Protein AF-A0A835ZBS8-F1 (afdb_monomer)

Solvent-accessible surface area (backbone atoms only — not comparable to full-atom values): 7287 Å² total; per-residue (Å²): 125,71,69,62,58,54,52,54,54,52,54,57,53,55,56,65,58,64,78,72,76,82,72,100,79,78,84,85,84,81,81,68,87,78,66,65,79,83,68,85,66,94,73,85,85,81,86,80,61,92,91,62,55,70,67,58,52,50,51,55,45,53,52,48,52,66,68,66,42,55,70,59,49,53,64,63,64,72,52,94,71,55,75,66,57,50,50,53,52,52,51,54,51,50,53,51,51,52,52,53,52,53,54,49,50,55,48,61,69,69,75,112

Mean predicted aligned error: 15.76 Å

Foldseek 3Di:
DVVVVVVVVVVVVVVVVVVPPDDPDPPPPPPPPPPDVPPPPLDQDDDDDPPDDPVVRVVVSVVSVVVSCVVVVCVVPVDDDDPVRVVVVVVVVVVVVVVVVVVVVVVVVVVD

pLDDT: mean 79.45, std 17.36, range [49.75, 97.94]

Sequence (112 aa):
MKAIAACLALLLAVSNAFTMTSFAGSQLQQRIAAARPSTLSMEVKIVVGDGESVESALTRFKRAVGRSGHMQELKYRRYFETTQERKKRKATLARKRARIARSKMRKFAADF

InterPro domains:
  IPR001911 Small ribosomal subunit protein bS21 [MF_00358] (43-99)
  IPR001911 Small ribosomal subunit protein bS21 [PF01165] (46-99)
  IPR001911 Small ribosomal subunit protein bS21 [PR00976] (47-55)
  IPR001911 Small ribosomal subunit protein bS21 [PR00976] (55-64)
  IPR001911 Small ribosomal subunit protein bS21 [PR00976] (67-77)
  IPR001911 Small ribosomal subunit protein bS21 [PR00976] (79-89)
  IPR001911 Small ribosomal subunit protein bS21 [PTHR21109] (41-105)
  IPR001911 Small ribosomal subunit protein bS21 [TIGR00030] (44-99)
  IPR038380 Small ribosomal subunit protein bS21 superfamily [G3DSA:1.20.5.1150] (58-96)

Organism: NCBI:txid303371

Secondary structure (DSSP, 8-state):
-HHHHHHHHHHHHHHHHHTTSS---S-SSSSSTT------------PPPTT--HHHHHHHHHHHHHHH-HHHHHHHHSS---HHHHHHHHHHHHHHHHHHHHHHHHHHTT--

Radius of gyration: 32.24 Å; Cα contacts (8 Å, |Δi|>4): 16; chains: 1; bounding box: 75×69×50 Å

Structure (mmCIF, N/CA/C/O backbone):
data_AF-A0A835ZBS8-F1
#
_entry.id   AF-A0A835ZBS8-F1
#
loop_
_atom_site.group_PDB
_atom_site.id
_atom_site.type_symbol
_atom_site.label_atom_id
_atom_site.label_alt_id
_atom_site.label_comp_id
_atom_site.label_asym_id
_atom_site.label_entity_id
_atom_site.label_seq_id
_atom_site.pdbx_PDB_ins_code
_atom_site.Cartn_x
_atom_site.Cartn_y
_atom_site.Cartn_z
_atom_site.occupancy
_atom_site.B_iso_or_equiv
_atom_site.auth_seq_id
_atom_site.auth_comp_id
_atom_site.auth_asym_id
_atom_site.auth_atom_id
_atom_site.pdbx_PDB_model_num
ATOM 1 N N . MET A 1 1 ? -63.066 -57.985 -8.107 1.00 57.25 1 MET A N 1
ATOM 2 C CA . MET A 1 1 ? -63.095 -56.508 -7.957 1.00 57.25 1 MET A CA 1
ATOM 3 C C . MET A 1 1 ? -61.712 -55.839 -7.846 1.00 57.25 1 MET A C 1
ATOM 5 O O . MET A 1 1 ? -61.626 -54.650 -8.103 1.00 57.25 1 MET A O 1
ATOM 9 N N . LYS A 1 2 ? -60.611 -56.558 -7.550 1.00 54.09 2 LYS A N 1
ATOM 10 C CA . LYS A 1 2 ? -59.256 -55.969 -7.419 1.00 54.09 2 LYS A CA 1
ATOM 11 C C . LYS A 1 2 ? -58.527 -55.689 -8.756 1.00 54.09 2 LYS A C 1
ATOM 13 O O . LYS A 1 2 ? -57.696 -54.793 -8.811 1.00 54.09 2 LYS A O 1
ATOM 18 N N . ALA A 1 3 ? -58.867 -56.402 -9.836 1.00 57.75 3 ALA A N 1
ATOM 19 C CA . ALA A 1 3 ? -58.213 -56.260 -11.147 1.00 57.75 3 ALA A CA 1
ATOM 20 C C . ALA A 1 3 ? -58.604 -54.976 -11.912 1.00 57.75 3 ALA A C 1
ATOM 22 O O . ALA A 1 3 ? -57.781 -54.394 -12.610 1.00 57.75 3 ALA A O 1
ATOM 23 N N . ILE A 1 4 ? -59.841 -54.496 -11.734 1.00 63.09 4 ILE A N 1
ATOM 24 C CA . ILE A 1 4 ? -60.346 -53.281 -12.397 1.00 63.09 4 ILE A CA 1
ATOM 25 C C . ILE A 1 4 ? -59.669 -52.028 -11.813 1.00 63.09 4 ILE A C 1
ATOM 27 O O . ILE A 1 4 ? -59.278 -51.134 -12.557 1.00 63.09 4 ILE A O 1
ATOM 31 N N . ALA A 1 5 ? -59.436 -52.003 -10.494 1.00 59.91 5 ALA A N 1
ATOM 32 C CA . ALA A 1 5 ? -58.743 -50.908 -9.813 1.00 59.91 5 ALA A CA 1
ATOM 33 C C . ALA A 1 5 ? -57.265 -50.773 -10.234 1.00 59.91 5 ALA A C 1
ATOM 35 O O . ALA A 1 5 ? -56.765 -49.658 -10.362 1.00 59.91 5 ALA A O 1
ATOM 36 N N . ALA A 1 6 ? -56.580 -51.890 -10.509 1.00 64.88 6 ALA A N 1
ATOM 37 C CA . ALA A 1 6 ? -55.194 -51.877 -10.984 1.00 64.88 6 ALA A CA 1
ATOM 38 C C . ALA A 1 6 ? -55.070 -51.314 -12.412 1.00 64.88 6 ALA A C 1
ATOM 40 O O . ALA A 1 6 ? -54.130 -50.581 -12.706 1.00 64.88 6 ALA A O 1
ATOM 41 N N . CYS A 1 7 ? -56.041 -51.603 -13.285 1.00 63.31 7 CYS A N 1
ATOM 42 C CA . CYS A 1 7 ? -56.060 -51.097 -14.659 1.00 63.31 7 CYS A CA 1
ATOM 43 C C . CYS A 1 7 ? -56.362 -49.587 -14.712 1.00 63.31 7 CYS A C 1
ATOM 45 O O . CYS A 1 7 ? -55.708 -48.846 -15.441 1.00 63.31 7 CYS A O 1
ATOM 47 N N . LEU A 1 8 ? -57.279 -49.110 -13.862 1.00 66.31 8 LEU A N 1
ATOM 48 C CA . LEU A 1 8 ? -57.614 -47.687 -13.735 1.00 66.31 8 LEU A CA 1
ATOM 49 C C . LEU A 1 8 ? -56.439 -46.868 -13.165 1.00 66.31 8 LEU A C 1
ATOM 51 O O . LEU A 1 8 ? -56.158 -45.771 -13.644 1.00 66.31 8 LEU A O 1
ATOM 55 N N . ALA A 1 9 ? -55.690 -47.430 -12.209 1.00 64.75 9 ALA A N 1
ATOM 56 C CA . ALA A 1 9 ? -54.473 -46.813 -11.679 1.00 64.75 9 ALA A CA 1
ATOM 57 C C . ALA A 1 9 ? -53.344 -46.723 -12.724 1.00 64.75 9 ALA A C 1
ATOM 59 O O . ALA A 1 9 ? -52.626 -45.725 -12.768 1.00 64.75 9 ALA A O 1
ATOM 60 N N . LEU A 1 10 ? -53.210 -47.729 -13.596 1.00 64.50 10 LEU A N 1
ATOM 61 C CA . LEU A 1 10 ? -52.204 -47.723 -14.661 1.00 64.50 10 LEU A CA 1
ATOM 62 C C . LEU A 1 10 ? -52.541 -46.696 -15.754 1.00 64.50 10 LEU A C 1
ATOM 64 O O . LEU A 1 10 ? -51.651 -46.003 -16.236 1.00 64.50 10 LEU A O 1
ATOM 68 N N . LEU A 1 11 ? -53.825 -46.529 -16.085 1.00 66.94 11 LEU A N 1
ATOM 69 C CA . LEU A 1 11 ? -54.284 -45.517 -17.044 1.00 66.94 11 LEU A CA 1
ATOM 70 C C . LEU A 1 11 ? -54.087 -44.078 -16.529 1.00 66.94 11 LEU A C 1
ATOM 72 O O . LEU A 1 11 ? -53.658 -43.218 -17.295 1.00 66.94 11 LEU A O 1
ATOM 76 N N . LEU A 1 12 ? -54.307 -43.821 -15.233 1.00 63.47 12 LEU A N 1
ATOM 77 C CA . LEU A 1 12 ? -54.065 -42.504 -14.617 1.00 63.47 12 LEU A CA 1
ATOM 78 C C . LEU A 1 12 ? -52.568 -42.159 -14.477 1.00 63.47 12 LEU A C 1
ATOM 80 O O . LEU A 1 12 ? -52.187 -40.986 -14.503 1.00 63.47 12 LEU A O 1
ATOM 84 N N . ALA A 1 13 ? -51.697 -43.165 -14.358 1.00 59.81 13 ALA A N 1
ATOM 85 C CA . ALA A 1 13 ? -50.248 -42.960 -14.334 1.00 59.81 13 ALA A CA 1
ATOM 86 C C . ALA A 1 13 ? -49.686 -42.590 -15.720 1.00 59.81 13 ALA A C 1
ATOM 88 O O . ALA A 1 13 ? -48.753 -41.792 -15.813 1.00 59.81 13 ALA A 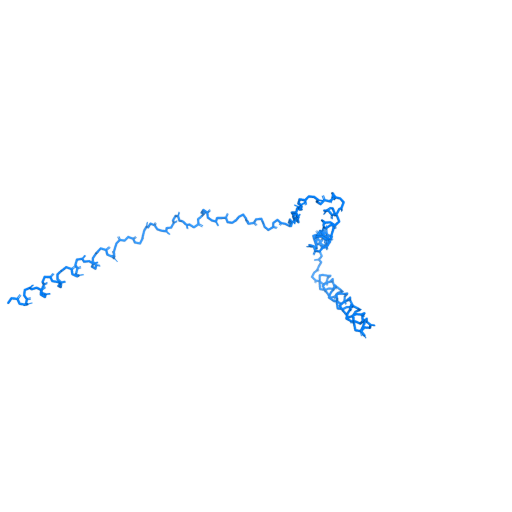O 1
ATOM 89 N N . VAL A 1 14 ? -50.283 -43.109 -16.800 1.00 59.12 14 VAL A N 1
ATOM 90 C CA . VAL A 1 14 ? -49.875 -42.800 -18.182 1.00 59.12 14 VAL A CA 1
ATOM 91 C C . VAL A 1 14 ? -50.318 -41.390 -18.601 1.00 59.12 14 VAL A C 1
ATOM 93 O O . VAL A 1 14 ? -49.576 -40.710 -19.308 1.00 59.12 14 VAL A O 1
ATOM 96 N N . SER A 1 15 ? -51.450 -40.880 -18.096 1.00 59.66 15 SER A N 1
ATOM 97 C CA . SER A 1 15 ? -51.855 -39.481 -18.324 1.00 59.66 15 SER A CA 1
ATOM 98 C C . SER A 1 15 ? -50.955 -38.464 -17.611 1.00 59.66 15 SER A C 1
ATOM 100 O O . SER A 1 15 ? -50.683 -37.395 -18.156 1.00 59.66 15 SER A O 1
ATOM 102 N N . ASN A 1 16 ? -50.428 -38.803 -16.429 1.00 58.62 16 ASN A N 1
ATOM 103 C CA . ASN A 1 16 ? -49.568 -37.904 -15.646 1.00 58.62 16 ASN A CA 1
ATOM 104 C C . ASN A 1 16 ? -48.113 -37.850 -16.141 1.00 58.62 16 ASN A C 1
ATOM 106 O O . ASN A 1 16 ? -47.378 -36.935 -15.777 1.00 58.62 16 ASN A O 1
ATOM 110 N N . ALA A 1 17 ? -47.693 -38.796 -16.984 1.00 54.19 17 ALA A N 1
ATOM 111 C CA . ALA A 1 17 ? -46.394 -38.750 -17.657 1.00 54.19 17 ALA A CA 1
ATOM 112 C C . ALA A 1 17 ? -46.431 -37.930 -18.964 1.00 54.19 17 ALA A C 1
ATOM 114 O O . ALA A 1 17 ? -45.385 -37.502 -19.452 1.00 54.19 17 ALA A O 1
ATOM 115 N N . PHE A 1 18 ? -47.622 -37.661 -19.514 1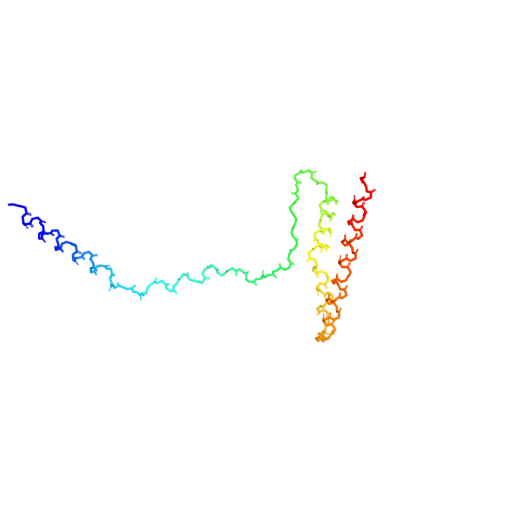.00 51.16 18 PHE A N 1
ATOM 116 C CA . PHE A 1 18 ? -47.795 -36.879 -20.744 1.00 51.16 18 PHE A CA 1
ATOM 117 C C . PHE A 1 18 ? -47.879 -35.360 -20.499 1.00 51.16 18 PHE A C 1
ATOM 119 O O . PHE A 1 18 ? -47.623 -34.571 -21.404 1.00 51.16 18 PHE A O 1
ATOM 126 N N . THR A 1 19 ? -48.133 -34.914 -19.264 1.00 53.06 19 THR A N 1
ATOM 127 C CA . THR A 1 19 ? -48.044 -33.487 -18.890 1.00 53.06 19 THR A CA 1
ATOM 128 C C . THR A 1 19 ? -46.617 -33.023 -18.570 1.00 53.06 19 THR A C 1
ATOM 130 O O . THR A 1 19 ? -46.420 -31.869 -18.201 1.00 53.06 19 THR A O 1
ATOM 133 N N . MET A 1 20 ? -45.606 -33.882 -18.750 1.00 52.22 20 MET A N 1
ATOM 134 C CA . MET A 1 20 ? -44.205 -33.600 -18.400 1.00 52.22 20 MET A CA 1
ATOM 135 C C . MET A 1 20 ? -43.227 -33.717 -19.578 1.00 52.22 20 MET A C 1
ATOM 137 O O . MET A 1 20 ? -42.048 -33.972 -19.371 1.00 52.22 20 MET A O 1
ATOM 141 N N . THR A 1 21 ? -43.669 -33.513 -20.823 1.00 56.00 21 THR A N 1
ATOM 142 C CA . THR A 1 21 ? -42.754 -33.382 -21.980 1.00 56.00 21 THR A CA 1
ATOM 143 C C . THR A 1 21 ? -43.297 -32.455 -23.073 1.00 56.00 21 THR A C 1
ATOM 145 O O . THR A 1 21 ? -43.231 -32.757 -24.258 1.00 56.00 21 THR A O 1
ATOM 148 N N . SER A 1 22 ? -43.793 -31.269 -22.713 1.00 54.81 22 SER A N 1
ATOM 149 C CA . SER A 1 22 ? -43.866 -30.181 -23.696 1.00 54.81 22 SER A CA 1
ATOM 150 C C . SER A 1 22 ? -43.819 -28.819 -23.025 1.00 54.81 22 SER A C 1
ATOM 152 O O . SER A 1 22 ? -44.810 -28.328 -22.499 1.00 54.81 22 SER A O 1
ATOM 154 N N . PHE A 1 23 ? -42.612 -28.262 -22.986 1.00 53.78 23 PHE A N 1
ATOM 155 C CA . PHE A 1 23 ? -42.272 -26.896 -23.393 1.00 53.78 23 PHE A CA 1
ATOM 156 C C . PHE A 1 23 ? -40.969 -26.513 -22.690 1.00 53.78 23 PHE A C 1
ATOM 158 O O . PHE A 1 23 ? -40.912 -25.717 -21.752 1.00 53.78 23 PHE A O 1
ATOM 165 N N . ALA A 1 24 ? -39.882 -27.113 -23.169 1.00 55.88 24 ALA A N 1
ATOM 166 C CA . ALA A 1 24 ? -38.546 -26.558 -23.030 1.00 55.88 24 ALA A CA 1
ATOM 167 C C . ALA A 1 24 ? -38.492 -25.224 -23.802 1.00 55.88 24 ALA A C 1
ATOM 169 O O . ALA A 1 24 ? -37.966 -25.161 -24.908 1.00 55.88 24 ALA A O 1
ATOM 170 N N . GLY A 1 25 ? -39.121 -24.175 -23.262 1.00 54.22 25 GLY A N 1
ATOM 171 C CA . GLY A 1 25 ? -39.352 -22.947 -24.023 1.00 54.22 25 GLY A CA 1
ATOM 172 C C . GLY A 1 25 ? -39.670 -21.683 -23.227 1.00 54.22 25 GLY A C 1
ATOM 173 O O . GLY A 1 25 ? -39.995 -20.675 -23.842 1.00 54.22 25 GLY A O 1
ATOM 174 N N . SER A 1 26 ? -39.565 -21.663 -21.893 1.00 59.41 26 SER A N 1
ATOM 175 C CA . SER A 1 26 ? -39.839 -20.424 -21.136 1.00 59.41 26 SER A CA 1
ATOM 176 C C . SER A 1 26 ? -38.950 -20.177 -19.915 1.00 59.41 26 SER A C 1
ATOM 178 O O . SER A 1 26 ? -39.374 -19.514 -18.973 1.00 59.41 26 SER A O 1
ATOM 180 N N . GLN A 1 27 ? -37.705 -20.661 -19.913 1.00 56.19 27 GLN A N 1
ATOM 181 C CA . GLN A 1 27 ? -36.730 -20.318 -18.862 1.00 56.19 27 GLN A CA 1
ATOM 182 C C . GLN A 1 27 ? -35.424 -19.733 -19.411 1.00 56.19 27 GLN A C 1
ATOM 184 O O . GLN A 1 27 ? -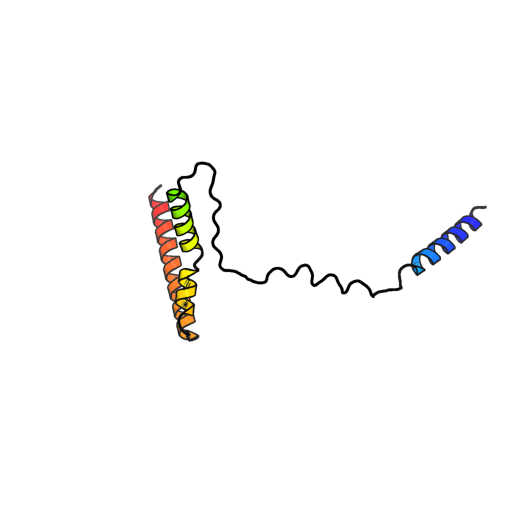34.347 -19.922 -18.848 1.00 56.19 27 GLN A O 1
ATOM 189 N N . LEU A 1 28 ? -35.517 -18.969 -20.503 1.00 53.66 28 LEU A N 1
ATOM 190 C CA . LEU A 1 28 ? -34.402 -18.159 -21.009 1.00 53.66 28 LEU A CA 1
ATOM 191 C C . LEU A 1 28 ? -34.598 -16.652 -20.778 1.00 53.66 28 LEU A C 1
ATOM 193 O O . LEU A 1 28 ? -33.917 -15.847 -21.396 1.00 53.66 28 LEU A O 1
ATOM 197 N N . GLN A 1 29 ? -35.474 -16.258 -19.845 1.00 57.91 29 GLN A N 1
ATOM 198 C CA . GLN A 1 29 ? -35.701 -14.845 -19.499 1.00 57.91 29 GLN A CA 1
ATOM 199 C C . GLN A 1 29 ? -35.500 -14.534 -18.002 1.00 57.91 29 GLN A C 1
ATOM 201 O O . GLN A 1 29 ? -36.017 -13.546 -17.495 1.00 57.91 29 GLN A O 1
ATOM 206 N N . GLN A 1 30 ? -34.722 -15.338 -17.269 1.00 54.53 30 GLN A N 1
ATOM 207 C CA . GLN A 1 30 ? -34.288 -14.999 -15.902 1.00 54.53 30 GLN A CA 1
ATOM 208 C C . GLN A 1 30 ? -32.785 -15.230 -15.712 1.00 54.53 30 GLN A C 1
ATOM 210 O O . GLN A 1 30 ? -32.338 -15.903 -14.791 1.00 54.53 30 GLN A O 1
ATOM 215 N N . ARG A 1 31 ? -31.962 -14.669 -16.605 1.00 49.75 31 ARG A N 1
ATOM 216 C CA . ARG A 1 31 ? -30.500 -14.598 -16.397 1.00 49.75 31 ARG A CA 1
ATOM 217 C C . ARG A 1 31 ? -29.915 -13.187 -16.495 1.00 49.75 31 ARG A C 1
ATOM 219 O O . ARG A 1 31 ? -28.710 -13.037 -16.342 1.00 49.75 31 ARG A O 1
ATOM 226 N N . ILE A 1 32 ? -30.748 -12.159 -16.693 1.00 56.97 32 ILE A N 1
ATOM 227 C CA . ILE A 1 32 ? -30.287 -10.768 -16.879 1.00 56.97 32 ILE A CA 1
ATOM 228 C C . ILE A 1 32 ? -30.589 -9.869 -15.659 1.00 56.97 32 ILE A C 1
ATOM 230 O O . ILE A 1 32 ? -29.865 -8.909 -15.421 1.00 56.97 32 ILE A O 1
ATOM 234 N N . ALA A 1 33 ? -31.567 -10.197 -14.804 1.00 51.09 33 ALA A N 1
ATOM 235 C CA . ALA A 1 33 ? -31.955 -9.328 -13.678 1.00 51.09 33 ALA A CA 1
ATOM 236 C C . ALA A 1 33 ? -31.000 -9.358 -12.464 1.00 51.09 33 ALA A C 1
ATOM 238 O O . ALA A 1 33 ? -31.021 -8.451 -11.640 1.00 51.09 33 ALA A O 1
ATOM 239 N N . ALA A 1 34 ? -30.126 -10.363 -12.363 1.00 54.09 34 ALA A N 1
ATOM 240 C CA . ALA A 1 34 ? -29.059 -10.409 -11.361 1.00 54.09 34 ALA A CA 1
ATOM 241 C C . ALA A 1 34 ? -27.709 -10.001 -11.967 1.00 54.09 34 ALA A C 1
ATOM 243 O O . ALA A 1 34 ? -26.670 -10.569 -11.619 1.00 54.09 34 ALA A O 1
ATOM 244 N N . ALA A 1 35 ? -27.719 -9.039 -12.897 1.00 54.56 35 ALA A N 1
ATOM 245 C CA . ALA A 1 35 ? -26.524 -8.309 -13.283 1.00 54.56 35 ALA A CA 1
ATOM 246 C C . ALA A 1 35 ? -25.963 -7.627 -12.026 1.00 54.56 35 ALA A C 1
ATOM 248 O O . ALA A 1 35 ? -26.314 -6.499 -11.688 1.00 54.56 35 ALA A O 1
ATOM 249 N N . ARG A 1 36 ? -25.118 -8.360 -11.287 1.00 60.44 36 ARG A N 1
ATOM 250 C CA . ARG A 1 36 ? -24.253 -7.797 -10.251 1.00 60.44 36 ARG A CA 1
ATOM 251 C C . ARG A 1 36 ? -23.586 -6.582 -10.882 1.00 60.44 36 ARG A C 1
ATOM 253 O O . ARG A 1 36 ? -23.011 -6.764 -11.959 1.00 60.44 36 ARG A O 1
ATOM 260 N N . PRO A 1 37 ? -23.628 -5.388 -10.267 1.00 55.72 37 PRO A N 1
ATOM 261 C CA . PRO A 1 37 ? -22.844 -4.281 -10.780 1.00 55.72 37 PRO A CA 1
ATOM 262 C C . PRO A 1 37 ? -21.392 -4.760 -10.841 1.00 55.72 37 PRO A C 1
ATOM 264 O O . PRO A 1 37 ? -20.760 -5.034 -9.824 1.00 55.72 37 PRO A O 1
ATOM 267 N N . SER A 1 38 ? -20.883 -4.943 -12.058 1.00 59.47 38 SER A N 1
ATOM 268 C CA . SER A 1 38 ? -19.535 -5.440 -12.334 1.00 59.47 38 SER A CA 1
ATOM 269 C C . SER A 1 38 ? -18.476 -4.363 -12.106 1.00 59.47 38 SER A C 1
ATOM 271 O O . SER A 1 38 ? -17.344 -4.472 -12.576 1.00 59.47 38 SER A O 1
ATOM 273 N N . THR A 1 39 ? -18.813 -3.314 -11.364 1.00 51.31 39 THR A N 1
ATOM 274 C CA . THR A 1 39 ? -17.846 -2.374 -10.836 1.00 51.31 39 THR A CA 1
ATOM 275 C C . THR A 1 39 ? -17.224 -3.024 -9.611 1.00 51.31 39 THR A C 1
ATOM 277 O O . THR A 1 39 ? -17.732 -2.912 -8.500 1.00 51.31 39 THR A O 1
ATOM 280 N N . LEU A 1 40 ? -16.090 -3.699 -9.796 1.00 54.22 40 LEU A N 1
ATOM 281 C CA . LEU A 1 40 ? -15.101 -3.838 -8.728 1.00 54.22 40 LEU A CA 1
ATOM 282 C C . LEU A 1 40 ? -14.560 -2.430 -8.425 1.00 54.22 40 LEU A C 1
ATOM 284 O O . LEU A 1 40 ? -13.442 -2.073 -8.793 1.00 54.22 40 LEU A O 1
ATOM 288 N N . SER A 1 41 ? -15.417 -1.586 -7.852 1.00 59.72 41 SER A N 1
ATOM 289 C CA . SER A 1 41 ? -15.098 -0.260 -7.368 1.00 59.72 41 SER A CA 1
ATOM 290 C C . SER A 1 41 ? -14.167 -0.454 -6.189 1.00 59.72 41 SER A C 1
ATOM 292 O O . SER A 1 41 ? -14.495 -1.082 -5.186 1.00 59.72 41 SER A O 1
ATOM 294 N N . MET A 1 42 ? -12.956 0.048 -6.367 1.00 71.50 42 MET A N 1
ATOM 295 C CA . MET A 1 42 ? -11.943 0.196 -5.338 1.00 71.50 42 MET A CA 1
ATOM 296 C C . MET A 1 42 ? -12.480 1.184 -4.282 1.00 71.50 42 MET A C 1
ATOM 298 O O . MET A 1 42 ?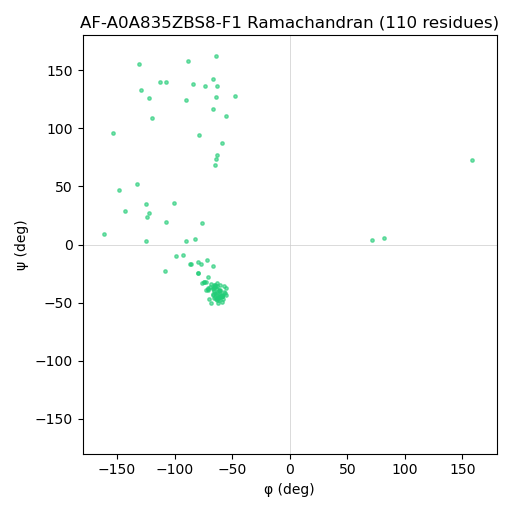 -12.140 2.367 -4.300 1.00 71.50 42 MET A O 1
ATOM 302 N N . GLU A 1 43 ? -13.391 0.716 -3.422 1.00 84.62 43 GLU A N 1
ATOM 303 C CA . GLU A 1 43 ? -14.057 1.502 -2.384 1.00 84.62 43 GLU A CA 1
ATOM 304 C C . GLU A 1 43 ? -13.545 1.148 -0.982 1.00 84.62 43 GLU A C 1
ATOM 306 O O . GLU A 1 43 ? -13.311 -0.011 -0.636 1.00 84.62 43 GLU A O 1
ATOM 311 N N . VAL A 1 44 ? -13.374 2.174 -0.146 1.00 89.69 44 VAL A N 1
ATOM 312 C CA . VAL A 1 44 ? -13.025 2.028 1.271 1.00 89.69 44 VAL A CA 1
ATOM 313 C C . VAL A 1 44 ? -14.145 2.657 2.085 1.00 89.69 44 VAL A C 1
ATOM 315 O O . VAL A 1 44 ? -14.280 3.878 2.111 1.00 89.69 44 VAL A O 1
ATOM 318 N N . LYS A 1 45 ? -14.942 1.826 2.762 1.00 91.00 45 LYS A N 1
ATOM 319 C CA . LYS A 1 45 ? -16.055 2.257 3.616 1.00 91.00 45 LYS A CA 1
ATOM 320 C C . LYS A 1 45 ? -15.762 1.948 5.081 1.00 91.00 45 LYS A C 1
ATOM 322 O O . LYS A 1 45 ? -15.247 0.879 5.403 1.00 91.00 45 LYS A O 1
ATOM 327 N N . ILE A 1 46 ? -16.117 2.874 5.970 1.00 91.50 46 ILE A N 1
ATOM 328 C CA . ILE A 1 46 ? -16.121 2.660 7.421 1.00 91.50 46 ILE A CA 1
ATOM 329 C C . ILE A 1 46 ? -17.474 3.082 7.966 1.00 91.50 46 ILE A C 1
ATOM 331 O O . ILE A 1 46 ? -17.970 4.153 7.632 1.00 91.50 46 ILE A O 1
ATOM 335 N N . VAL A 1 47 ? -18.049 2.224 8.804 1.00 92.50 47 VAL A N 1
ATOM 336 C CA . VAL A 1 47 ? -19.242 2.541 9.586 1.00 92.50 47 VAL A CA 1
ATOM 337 C C . VAL A 1 47 ? -18.783 3.128 10.920 1.00 92.50 47 VAL A C 1
ATOM 339 O O . VAL A 1 47 ? -17.950 2.538 11.620 1.00 92.50 47 VAL A O 1
ATOM 342 N N . VAL A 1 48 ? -19.271 4.326 11.222 1.00 93.25 48 VAL A N 1
ATOM 343 C CA . VAL A 1 48 ? -19.003 5.043 12.474 1.00 93.25 48 VAL A CA 1
ATOM 344 C C . VAL A 1 48 ? -19.982 4.535 13.531 1.00 93.25 48 VAL A C 1
ATOM 346 O O . VAL A 1 48 ? -21.134 4.265 13.202 1.00 93.25 48 VAL A O 1
ATOM 349 N N . GLY A 1 49 ? -19.499 4.330 14.757 1.00 88.75 49 GLY A N 1
ATOM 350 C CA . GLY A 1 49 ? -20.341 3.901 15.876 1.00 88.75 49 GLY A CA 1
ATOM 351 C C . GLY A 1 49 ? -20.960 5.087 16.612 1.00 88.75 49 GLY A C 1
ATOM 352 O O . GLY A 1 49 ? -20.424 6.197 16.564 1.00 88.75 49 GLY A O 1
ATOM 353 N N . ASP A 1 50 ? -22.057 4.845 17.323 1.00 87.19 50 ASP A N 1
ATOM 354 C CA . ASP A 1 50 ? -22.730 5.878 18.111 1.00 87.19 50 ASP A CA 1
ATOM 355 C C . ASP A 1 50 ? -21.815 6.367 19.249 1.00 87.19 50 ASP A C 1
ATOM 357 O O . ASP A 1 50 ? -21.261 5.571 20.009 1.00 87.19 50 ASP A O 1
ATOM 361 N N . GLY A 1 51 ? -21.609 7.685 19.337 1.00 89.50 51 GLY A N 1
ATOM 362 C CA . GLY A 1 51 ? -20.732 8.312 20.336 1.00 89.50 51 GLY A CA 1
ATOM 363 C C . GLY A 1 51 ? -19.232 8.311 20.001 1.00 89.50 51 GLY A C 1
ATOM 364 O O . GLY A 1 51 ? -18.427 8.736 20.830 1.00 89.50 51 GLY A O 1
ATOM 365 N N . GLU A 1 52 ? -18.820 7.868 18.808 1.00 88.06 52 GLU A N 1
ATOM 366 C CA . GLU A 1 52 ? -17.418 7.968 18.385 1.00 88.06 52 GLU A CA 1
ATOM 367 C C . GLU A 1 52 ? -17.036 9.412 18.017 1.00 88.06 52 GLU A C 1
ATOM 369 O O . GLU A 1 52 ? -17.746 10.099 17.281 1.00 88.06 52 GLU A O 1
ATOM 374 N N . SER A 1 53 ? -15.862 9.868 18.469 1.00 92.62 53 SER A N 1
ATOM 375 C CA . SER A 1 53 ? -15.312 11.145 18.015 1.00 92.62 53 SER A CA 1
ATOM 376 C C . SER A 1 53 ? -14.942 11.094 16.527 1.00 92.62 53 SER A C 1
ATOM 378 O O . SER A 1 53 ? -14.397 10.109 16.018 1.00 92.62 53 SER A O 1
ATOM 380 N N . VAL A 1 54 ? -15.176 12.197 15.815 1.00 90.69 54 VAL A N 1
ATOM 381 C CA . VAL A 1 54 ? -14.883 12.304 14.374 1.00 90.69 54 VAL A CA 1
ATOM 382 C C . VAL A 1 54 ? -13.414 11.976 14.067 1.00 90.69 54 VAL A C 1
ATOM 384 O O . VAL A 1 54 ? -13.106 11.306 13.080 1.00 90.69 54 VAL A O 1
ATOM 387 N N . GLU A 1 55 ? -12.488 12.378 14.939 1.00 92.19 55 GLU A N 1
ATOM 388 C CA . GLU A 1 55 ? -11.054 12.115 14.776 1.00 92.19 55 GLU A CA 1
ATOM 389 C C . GLU A 1 55 ? -10.695 10.625 14.846 1.00 92.19 55 GLU A C 1
ATOM 391 O O . GLU A 1 55 ? -9.835 10.146 14.089 1.00 92.19 55 GLU A O 1
ATOM 396 N N . SER A 1 56 ? -11.375 9.868 15.713 1.00 92.94 56 SER A N 1
ATOM 397 C CA . SER A 1 56 ? -11.213 8.415 15.792 1.00 92.94 56 SER A CA 1
ATOM 398 C C . SER A 1 56 ? -11.654 7.760 14.482 1.00 92.94 56 SER A C 1
ATOM 400 O O . SER A 1 56 ? -10.889 6.996 13.876 1.00 92.94 56 SER A O 1
ATOM 402 N N . ALA A 1 57 ? -12.828 8.142 13.970 1.00 94.31 57 ALA A N 1
ATOM 403 C CA . ALA A 1 57 ? -13.349 7.636 12.705 1.00 94.31 57 ALA A CA 1
ATOM 404 C C . ALA A 1 57 ? -12.395 7.937 11.532 1.00 94.31 57 ALA A C 1
ATOM 406 O O . ALA A 1 57 ? -12.065 7.043 10.743 1.00 94.31 57 ALA A O 1
ATOM 407 N N . LEU A 1 58 ? -11.854 9.160 11.461 1.00 93.88 58 LEU A N 1
ATOM 408 C CA . LEU A 1 58 ? -10.871 9.559 10.446 1.00 93.88 58 LEU A CA 1
ATOM 409 C C . LEU A 1 58 ? -9.566 8.763 10.545 1.00 93.88 58 LEU A C 1
ATOM 411 O O . LEU A 1 58 ? -8.975 8.391 9.528 1.00 93.88 58 LEU A O 1
ATOM 415 N N . THR A 1 59 ? -9.105 8.465 11.757 1.00 94.12 59 THR A N 1
ATOM 416 C CA . THR A 1 59 ? -7.892 7.666 11.960 1.00 94.12 59 THR A CA 1
ATOM 417 C C . THR A 1 59 ? -8.092 6.229 11.480 1.00 94.12 59 THR A C 1
ATOM 419 O O . THR A 1 59 ? -7.227 5.678 10.785 1.00 94.12 59 THR A O 1
ATOM 422 N N . ARG A 1 60 ? -9.249 5.621 11.777 1.00 93.81 60 ARG A N 1
ATOM 423 C CA . ARG A 1 60 ? -9.616 4.295 11.251 1.00 93.81 60 ARG A CA 1
ATOM 424 C C . ARG A 1 60 ? -9.710 4.321 9.726 1.00 93.81 60 ARG A C 1
ATOM 42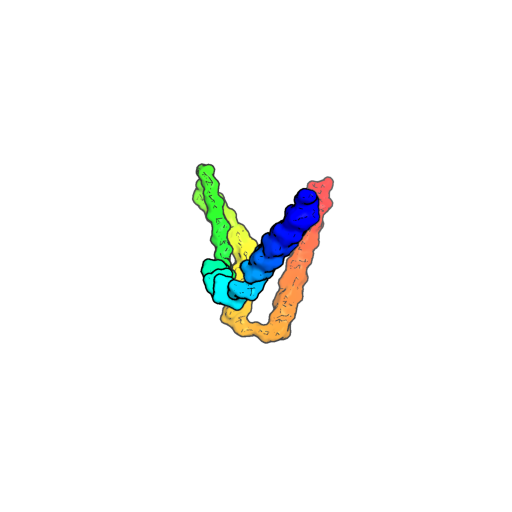6 O O . ARG A 1 60 ? -9.194 3.404 9.081 1.00 93.81 60 ARG A O 1
ATOM 433 N N . PHE A 1 61 ? -10.250 5.397 9.152 1.00 93.38 61 PHE A N 1
ATOM 434 C CA . PHE A 1 61 ? -10.333 5.600 7.703 1.00 93.38 61 PHE A CA 1
ATOM 435 C C . PHE A 1 61 ? -8.960 5.662 7.051 1.00 93.38 61 PHE A C 1
ATOM 437 O O . PHE A 1 61 ? -8.676 4.871 6.152 1.00 93.38 61 PHE A O 1
ATOM 444 N N . LYS A 1 62 ? -8.048 6.485 7.574 1.00 93.94 62 LYS A N 1
ATOM 445 C CA . LYS A 1 62 ? -6.660 6.554 7.090 1.00 93.94 62 LYS A CA 1
ATOM 446 C C . LYS A 1 62 ? -5.972 5.186 7.139 1.00 93.94 62 LYS A C 1
ATOM 448 O O . LYS A 1 62 ? -5.293 4.799 6.186 1.00 93.94 62 LYS A O 1
ATOM 453 N N . ARG A 1 63 ? -6.182 4.408 8.209 1.00 93.62 63 ARG A N 1
ATOM 454 C CA . ARG A 1 63 ? -5.661 3.032 8.315 1.00 93.62 63 ARG A CA 1
ATOM 455 C C . ARG A 1 63 ? -6.299 2.090 7.292 1.00 93.62 63 ARG A C 1
ATOM 457 O O . ARG A 1 63 ? -5.601 1.241 6.746 1.00 93.62 63 ARG A O 1
ATOM 464 N N . ALA A 1 64 ? -7.601 2.195 7.034 1.00 93.06 64 ALA A N 1
ATOM 465 C CA . ALA A 1 64 ? -8.285 1.382 6.028 1.00 93.06 64 ALA A CA 1
ATOM 466 C C . ALA A 1 64 ? -7.808 1.712 4.605 1.00 93.06 64 ALA A C 1
ATOM 468 O O . ALA A 1 64 ? -7.460 0.791 3.874 1.00 93.06 64 ALA A O 1
ATOM 469 N N . VAL A 1 65 ? -7.658 2.995 4.262 1.00 93.00 65 VAL A N 1
ATOM 470 C CA . VAL A 1 65 ? -7.085 3.452 2.981 1.00 93.00 65 VAL A CA 1
ATOM 471 C C . VAL A 1 65 ? -5.634 2.989 2.817 1.00 93.00 65 VAL A C 1
ATOM 473 O O . VAL A 1 65 ? -5.230 2.538 1.748 1.00 93.00 65 VAL A O 1
ATOM 476 N N . GLY A 1 66 ? -4.838 3.033 3.889 1.00 90.75 66 GLY A N 1
ATOM 477 C CA . GLY A 1 66 ? -3.472 2.503 3.872 1.00 90.75 66 GLY A CA 1
ATOM 478 C C . GLY A 1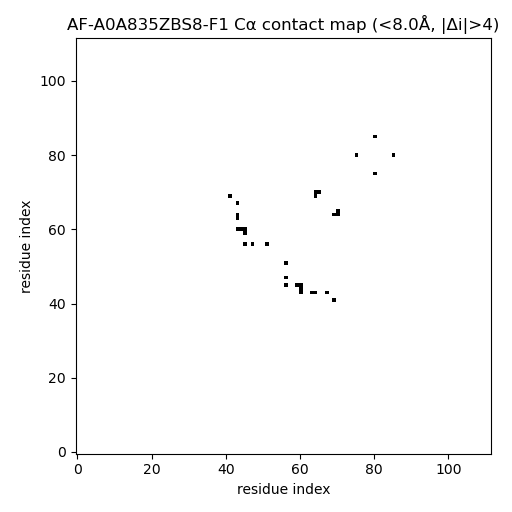 66 ? -3.415 0.983 3.672 1.00 90.75 66 GLY A C 1
ATOM 479 O O . GLY A 1 66 ? -2.521 0.484 2.989 1.00 90.75 66 GLY A O 1
ATOM 480 N N . ARG A 1 67 ? -4.376 0.238 4.239 1.00 89.81 67 ARG A N 1
ATOM 481 C CA . ARG A 1 67 ? -4.483 -1.225 4.097 1.00 89.81 67 ARG A CA 1
ATOM 482 C C . ARG A 1 67 ? -5.042 -1.660 2.747 1.00 89.81 67 ARG A C 1
ATOM 484 O O . ARG A 1 67 ? -4.633 -2.707 2.255 1.00 89.81 67 ARG A O 1
ATOM 491 N N . SER A 1 68 ? -5.940 -0.878 2.152 1.00 91.38 68 SER A N 1
ATOM 492 C CA . SER A 1 68 ? -6.613 -1.227 0.898 1.00 91.38 68 SER A CA 1
ATOM 493 C C . SER A 1 68 ? -5.663 -1.278 -0.303 1.00 91.38 68 SER A C 1
ATOM 495 O O . SER A 1 68 ? -5.996 -1.853 -1.335 1.00 91.38 68 SER A O 1
ATOM 497 N N . GLY A 1 69 ? -4.476 -0.671 -0.197 1.00 89.75 69 GLY A N 1
ATOM 498 C CA . GLY A 1 69 ? -3.454 -0.706 -1.244 1.00 89.75 69 GLY A CA 1
ATOM 499 C C . GLY A 1 69 ? -3.786 0.133 -2.483 1.00 89.75 69 GLY A C 1
ATOM 500 O O . GLY A 1 69 ? -2.986 0.157 -3.418 1.00 89.75 69 GLY A O 1
ATOM 501 N N . HIS A 1 70 ? -4.901 0.872 -2.482 1.00 90.19 70 HIS A N 1
ATOM 502 C CA . HIS A 1 70 ? -5.373 1.641 -3.640 1.00 90.19 70 HIS A CA 1
ATOM 503 C C . HIS A 1 70 ? -4.344 2.676 -4.095 1.00 90.19 70 HIS A C 1
ATOM 505 O O . HIS A 1 70 ? -4.013 2.764 -5.274 1.00 90.19 70 HIS A O 1
ATOM 511 N N . MET A 1 71 ? -3.745 3.406 -3.149 1.00 89.00 71 MET A N 1
ATOM 512 C CA . MET A 1 71 ? -2.725 4.405 -3.480 1.00 89.00 71 MET A CA 1
ATOM 513 C C . MET A 1 71 ? -1.478 3.799 -4.125 1.00 89.00 71 MET A C 1
ATOM 515 O O . MET A 1 71 ? -0.831 4.420 -4.969 1.00 89.00 71 MET A O 1
ATOM 519 N N . GLN A 1 72 ? -1.135 2.575 -3.729 1.00 91.31 72 GLN A N 1
ATOM 520 C CA . GLN A 1 72 ? 0.003 1.856 -4.275 1.00 91.31 72 GLN A CA 1
ATOM 521 C C . GLN A 1 72 ? -0.295 1.370 -5.699 1.00 91.31 72 GLN A C 1
ATOM 523 O O . GLN A 1 72 ? 0.562 1.484 -6.573 1.00 91.31 72 GLN A O 1
ATOM 528 N N . GLU A 1 73 ? -1.519 0.912 -5.952 1.00 90.88 73 GLU A N 1
ATOM 529 C CA . GLU A 1 73 ? -1.981 0.537 -7.286 1.00 90.88 73 GLU A CA 1
ATOM 530 C C . GLU A 1 73 ? -2.043 1.732 -8.246 1.00 90.88 73 GLU A C 1
ATOM 532 O O . GLU A 1 73 ? -1.501 1.650 -9.349 1.00 90.88 73 GLU A O 1
ATOM 537 N N . LEU A 1 74 ? -2.583 2.873 -7.808 1.00 92.06 74 LEU A N 1
ATOM 538 C CA . LEU A 1 74 ? -2.585 4.113 -8.593 1.00 92.06 74 LEU A CA 1
ATOM 539 C C . LEU A 1 74 ? -1.163 4.547 -8.976 1.00 92.06 74 LEU A C 1
ATOM 541 O O . LEU A 1 74 ? -0.909 4.931 -10.117 1.00 92.06 74 LEU A O 1
ATOM 545 N N . LYS A 1 75 ? -0.200 4.425 -8.054 1.00 92.31 75 LYS A N 1
ATOM 546 C CA . LYS A 1 75 ? 1.213 4.724 -8.337 1.00 92.31 75 LYS A CA 1
ATOM 547 C C . LYS A 1 75 ? 1.805 3.791 -9.398 1.00 92.31 75 LYS A C 1
ATOM 549 O O . LYS A 1 75 ? 2.628 4.224 -10.196 1.00 92.31 75 LYS A O 1
ATOM 554 N N . TYR A 1 76 ? 1.399 2.526 -9.403 1.00 92.12 76 TYR A N 1
ATOM 555 C CA . TYR A 1 76 ? 1.881 1.506 -10.337 1.00 92.12 76 TYR A CA 1
ATOM 556 C C . TYR A 1 76 ? 1.235 1.557 -11.711 1.00 92.12 76 TYR A C 1
ATOM 558 O O . TYR A 1 76 ? 1.844 1.079 -12.663 1.00 92.12 76 TYR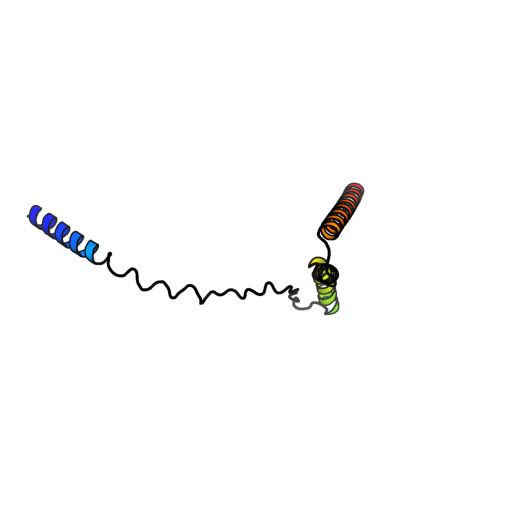 A O 1
ATOM 566 N N . ARG A 1 77 ? 0.027 2.116 -11.800 1.00 92.75 77 ARG A N 1
ATOM 567 C CA . ARG A 1 77 ? -0.713 2.306 -13.050 1.00 92.75 77 ARG A CA 1
ATOM 568 C C . ARG A 1 77 ? -0.478 3.673 -13.696 1.00 92.75 77 ARG A C 1
ATOM 570 O O . ARG A 1 77 ? -0.901 3.861 -14.827 1.00 92.75 77 ARG A O 1
ATOM 577 N N . ARG A 1 78 ? 0.192 4.611 -13.011 1.00 93.38 78 ARG A N 1
ATOM 578 C CA . ARG A 1 78 ? 0.468 5.965 -13.531 1.00 93.38 78 ARG A CA 1
ATOM 579 C C . ARG A 1 78 ? 1.238 5.953 -14.856 1.00 93.38 78 ARG A C 1
ATOM 581 O O . ARG A 1 78 ? 0.996 6.810 -15.694 1.00 93.38 78 ARG A O 1
ATOM 588 N N . TYR A 1 79 ? 2.152 5.002 -15.029 1.00 94.62 79 TYR A N 1
ATOM 589 C CA . TYR A 1 79 ? 2.956 4.848 -16.240 1.00 94.62 79 TYR A CA 1
ATOM 590 C C . TYR A 1 79 ? 2.922 3.396 -16.709 1.00 94.62 79 TYR A C 1
ATOM 592 O O . TYR A 1 79 ? 2.704 2.482 -15.906 1.00 94.62 79 TYR A O 1
ATOM 600 N N . PHE A 1 80 ? 3.159 3.185 -18.004 1.00 95.62 80 PHE A N 1
ATOM 601 C CA . PHE A 1 80 ? 3.350 1.841 -18.531 1.00 95.62 80 PHE A CA 1
ATOM 602 C C . PHE A 1 80 ? 4.595 1.210 -17.903 1.00 95.62 80 PHE A C 1
ATOM 604 O O . PHE A 1 80 ? 5.639 1.843 -17.777 1.00 95.62 80 PHE A O 1
ATOM 611 N N . GLU A 1 81 ? 4.465 -0.051 -17.510 1.00 95.38 81 GLU A N 1
ATOM 612 C CA . GLU A 1 81 ? 5.545 -0.833 -16.928 1.00 95.38 81 GLU A CA 1
ATOM 613 C C . GLU A 1 81 ? 5.759 -2.074 -17.788 1.00 95.38 81 GLU A C 1
ATOM 615 O O . GLU A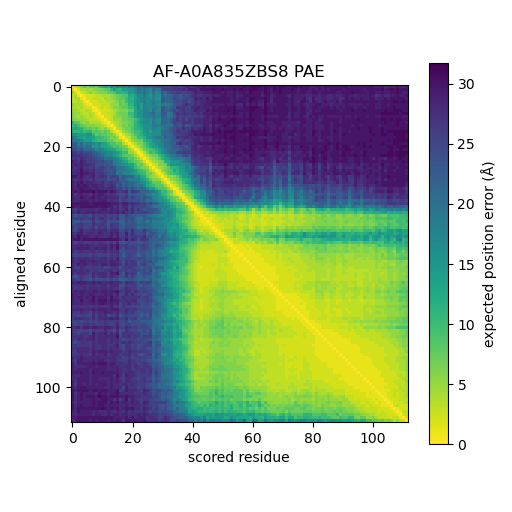 1 81 ? 4.827 -2.864 -18.007 1.00 95.38 81 GLU A O 1
ATOM 620 N N . THR A 1 82 ? 7.001 -2.268 -18.223 1.00 97.94 82 THR A N 1
ATOM 621 C CA . THR A 1 82 ? 7.407 -3.448 -18.986 1.00 97.94 82 THR A CA 1
ATOM 622 C C . THR A 1 82 ? 7.276 -4.725 -18.150 1.00 97.94 82 THR A C 1
ATOM 624 O O . THR A 1 82 ? 7.216 -4.725 -16.916 1.00 97.94 82 THR A O 1
ATOM 627 N N . THR A 1 83 ? 7.265 -5.881 -18.814 1.00 97.00 83 THR A N 1
ATOM 628 C CA . THR A 1 83 ? 7.157 -7.178 -18.126 1.00 97.00 83 THR A CA 1
ATOM 629 C C . THR A 1 83 ? 8.321 -7.429 -17.163 1.00 97.00 83 THR A C 1
ATOM 631 O O . THR A 1 83 ? 8.117 -8.005 -16.090 1.00 97.00 83 THR A O 1
ATOM 634 N N . GLN A 1 84 ? 9.528 -6.970 -17.501 1.00 97.06 84 GLN A N 1
ATOM 635 C CA . GLN A 1 84 ? 10.710 -7.102 -16.651 1.00 97.06 84 GLN A CA 1
ATOM 636 C C . GLN A 1 84 ? 10.618 -6.218 -15.406 1.00 97.06 84 GLN A C 1
ATOM 638 O O . GLN A 1 84 ? 10.847 -6.696 -14.293 1.00 97.06 84 GLN A O 1
ATOM 643 N N . GLU A 1 85 ? 10.234 -4.953 -15.567 1.00 96.25 85 GLU A N 1
ATOM 644 C CA . GLU A 1 85 ? 10.035 -4.023 -14.451 1.00 96.25 85 GLU A CA 1
ATOM 645 C C . GLU A 1 85 ? 8.943 -4.526 -13.508 1.00 96.25 85 GLU A C 1
ATOM 647 O O . GLU A 1 85 ? 9.144 -4.560 -12.293 1.00 96.25 85 GLU A O 1
ATOM 652 N N . ARG A 1 86 ? 7.855 -5.080 -14.057 1.00 95.50 86 ARG A N 1
ATOM 653 C CA . ARG A 1 86 ? 6.788 -5.712 -13.273 1.00 95.50 86 ARG A CA 1
ATOM 654 C C . ARG A 1 86 ? 7.296 -6.867 -12.419 1.00 95.50 86 ARG A C 1
ATOM 656 O O . ARG A 1 86 ? 6.917 -6.979 -11.248 1.00 95.50 86 ARG A O 1
ATOM 663 N N . LYS A 1 87 ? 8.153 -7.733 -12.978 1.00 97.12 87 LYS A N 1
ATOM 664 C CA . LYS A 1 87 ? 8.794 -8.835 -12.236 1.00 97.12 87 LYS A CA 1
ATOM 665 C C . LYS A 1 87 ? 9.705 -8.292 -11.132 1.00 97.12 87 LYS A C 1
ATOM 667 O O . LYS A 1 87 ? 9.576 -8.720 -9.983 1.00 97.12 87 LYS A O 1
ATOM 672 N N . LYS A 1 88 ? 10.555 -7.304 -11.443 1.00 96.94 88 LYS A N 1
ATOM 673 C CA . LYS A 1 88 ? 11.446 -6.643 -10.469 1.00 96.94 88 LYS A CA 1
ATOM 674 C C . LYS A 1 88 ? 10.649 -6.015 -9.321 1.00 96.94 88 LYS A C 1
ATOM 676 O O . LYS A 1 88 ? 10.944 -6.270 -8.155 1.00 96.94 88 LYS A O 1
ATOM 681 N N . ARG A 1 89 ? 9.580 -5.274 -9.625 1.00 95.31 89 ARG A N 1
ATOM 682 C CA . ARG A 1 89 ? 8.693 -4.656 -8.632 1.00 95.31 89 ARG A CA 1
ATOM 683 C C . ARG A 1 89 ? 8.059 -5.692 -7.709 1.00 95.31 89 ARG A C 1
ATOM 685 O O . ARG A 1 89 ? 8.1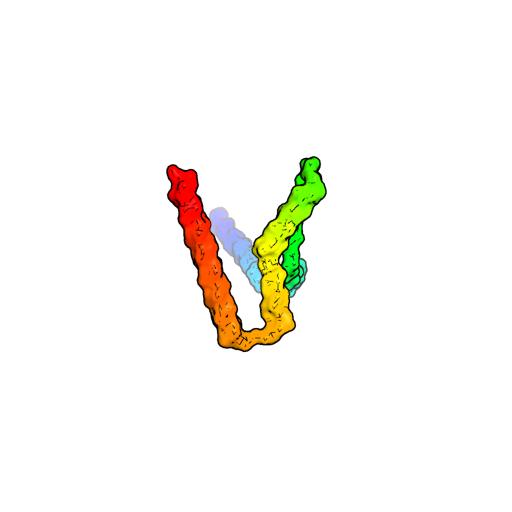17 -5.536 -6.489 1.00 95.31 89 ARG A O 1
ATOM 692 N N . LYS A 1 90 ? 7.481 -6.762 -8.269 1.00 95.44 90 LYS A N 1
ATOM 693 C CA . LYS A 1 90 ? 6.876 -7.852 -7.483 1.00 95.44 90 LYS A CA 1
ATOM 694 C C . LYS A 1 90 ? 7.899 -8.512 -6.551 1.00 95.44 90 LYS A C 1
ATOM 696 O O . LYS A 1 90 ? 7.602 -8.692 -5.371 1.00 95.44 90 LYS A O 1
ATOM 701 N N . ALA A 1 91 ? 9.108 -8.793 -7.042 1.00 97.69 91 ALA A N 1
ATOM 702 C CA . ALA A 1 91 ? 10.182 -9.377 -6.238 1.00 97.69 91 ALA A CA 1
ATOM 703 C C . ALA A 1 91 ? 10.612 -8.457 -5.081 1.00 97.69 91 ALA A C 1
ATOM 705 O O . ALA A 1 91 ? 10.705 -8.899 -3.935 1.00 97.69 91 ALA A O 1
ATOM 706 N N . THR A 1 92 ? 10.808 -7.162 -5.345 1.00 96.88 92 THR A N 1
ATOM 707 C CA . THR A 1 92 ? 11.174 -6.178 -4.314 1.00 96.88 92 THR A CA 1
ATOM 708 C C . THR A 1 92 ? 10.085 -6.032 -3.250 1.00 96.88 92 THR A C 1
ATOM 710 O O . THR A 1 92 ? 10.386 -5.997 -2.055 1.00 96.88 92 THR A O 1
ATOM 713 N N . LEU A 1 93 ? 8.810 -6.007 -3.652 1.00 95.12 93 LEU A N 1
ATOM 714 C CA . LEU A 1 93 ? 7.684 -5.960 -2.715 1.00 95.12 93 LEU A CA 1
ATOM 715 C C . LEU A 1 93 ? 7.595 -7.216 -1.848 1.00 95.12 93 LEU A C 1
ATOM 717 O O . LEU A 1 93 ? 7.390 -7.098 -0.640 1.00 95.12 93 LEU A O 1
ATOM 721 N N . ALA A 1 94 ? 7.791 -8.399 -2.432 1.00 96.62 94 ALA A N 1
ATOM 722 C CA . ALA A 1 94 ? 7.816 -9.657 -1.692 1.00 96.62 94 ALA A CA 1
ATOM 723 C C . ALA A 1 94 ? 8.952 -9.676 -0.656 1.00 96.62 94 ALA A C 1
ATOM 725 O O . ALA A 1 94 ? 8.706 -9.939 0.522 1.00 96.62 94 ALA A O 1
ATOM 726 N N . ARG A 1 95 ? 10.172 -9.287 -1.056 1.00 97.38 95 ARG A N 1
ATOM 727 C CA . ARG A 1 95 ? 11.327 -9.167 -0.147 1.00 97.38 95 ARG A CA 1
ATOM 728 C C . ARG A 1 95 ? 11.057 -8.183 0.993 1.00 97.38 95 ARG A C 1
ATOM 730 O O . ARG A 1 95 ? 11.322 -8.496 2.153 1.00 97.38 95 ARG A O 1
ATOM 737 N N . LYS A 1 96 ? 10.478 -7.014 0.691 1.00 96.19 96 LYS A N 1
ATOM 738 C CA . LYS A 1 96 ? 10.116 -6.013 1.707 1.00 96.19 96 LYS A CA 1
ATOM 739 C C . LYS A 1 96 ? 9.081 -6.561 2.695 1.00 96.19 96 LYS A C 1
ATOM 741 O O . LYS A 1 96 ? 9.255 -6.388 3.899 1.00 96.19 96 LYS A O 1
ATOM 746 N N . ARG A 1 97 ? 8.035 -7.243 2.209 1.00 94.44 97 ARG A N 1
ATOM 747 C CA . ARG A 1 97 ? 7.002 -7.874 3.051 1.00 94.44 97 ARG A CA 1
ATOM 748 C C . ARG A 1 97 ? 7.597 -8.952 3.957 1.00 94.44 97 ARG A C 1
ATOM 750 O O . ARG A 1 97 ? 7.343 -8.920 5.157 1.00 94.44 97 ARG A O 1
ATOM 757 N N . ALA A 1 98 ? 8.447 -9.826 3.418 1.00 96.75 98 ALA A N 1
ATOM 758 C CA . ALA A 1 98 ? 9.139 -10.854 4.195 1.00 96.75 98 ALA A CA 1
ATOM 759 C C . ALA A 1 98 ? 10.031 -10.247 5.291 1.00 96.75 98 ALA A C 1
ATOM 761 O O . ALA A 1 98 ? 9.997 -10.698 6.433 1.00 96.75 98 ALA A O 1
ATOM 762 N N . ARG A 1 99 ? 10.777 -9.175 4.981 1.00 96.31 99 ARG A N 1
ATOM 763 C CA . ARG A 1 99 ? 11.599 -8.459 5.970 1.00 96.31 99 ARG A CA 1
ATOM 764 C C . ARG A 1 99 ? 10.756 -7.895 7.115 1.00 96.31 99 ARG A C 1
ATOM 766 O O . ARG A 1 99 ? 11.125 -8.067 8.270 1.00 96.31 99 ARG A O 1
ATOM 773 N N . ILE A 1 100 ? 9.624 -7.262 6.796 1.00 94.62 100 ILE A N 1
ATOM 774 C CA . ILE A 1 100 ? 8.705 -6.697 7.798 1.00 94.62 100 ILE A CA 1
ATOM 775 C C . ILE A 1 100 ? 8.077 -7.804 8.656 1.00 94.62 100 ILE A C 1
ATOM 777 O O . ILE A 1 100 ? 7.967 -7.648 9.870 1.00 94.62 100 ILE A O 1
ATOM 781 N N . ALA A 1 101 ? 7.675 -8.925 8.053 1.00 94.81 101 ALA A N 1
ATOM 782 C CA . ALA A 1 101 ? 7.112 -10.059 8.785 1.00 94.81 101 ALA A CA 1
ATOM 783 C C . ALA A 1 101 ? 8.133 -10.660 9.765 1.00 94.81 101 ALA A C 1
ATOM 785 O O . ALA A 1 101 ? 7.826 -10.833 10.941 1.00 94.81 101 ALA A O 1
ATOM 786 N N . ARG A 1 102 ? 9.378 -10.873 9.316 1.00 94.06 102 ARG A N 1
ATOM 787 C CA . ARG A 1 102 ? 10.476 -11.345 10.176 1.00 94.06 102 ARG A CA 1
ATOM 788 C C . ARG A 1 102 ? 10.769 -10.378 11.319 1.00 94.06 102 ARG A C 1
ATOM 790 O O . ARG A 1 102 ? 10.924 -10.818 12.450 1.00 94.06 102 ARG A O 1
ATOM 797 N N . SER A 1 103 ? 10.826 -9.069 11.053 1.00 93.94 103 SER A N 1
ATOM 798 C CA . SER A 1 103 ? 11.065 -8.085 12.116 1.00 93.94 103 SER A CA 1
ATOM 799 C C . SER A 1 103 ? 9.927 -8.038 13.134 1.00 93.94 103 SER A C 1
ATOM 801 O O . SER A 1 103 ? 10.188 -7.840 14.311 1.00 93.94 103 SER A O 1
ATOM 803 N N . LYS A 1 104 ? 8.675 -8.232 12.696 1.00 91.38 104 LYS A N 1
ATOM 804 C CA . LYS A 1 104 ? 7.519 -8.332 13.598 1.00 91.38 104 LYS A CA 1
ATOM 805 C C . LYS A 1 104 ? 7.604 -9.577 14.479 1.00 91.38 104 LYS A C 1
ATOM 807 O O . LYS A 1 104 ? 7.441 -9.452 15.683 1.00 91.38 104 LYS A O 1
ATOM 812 N N . MET A 1 105 ? 7.927 -10.729 13.888 1.00 91.12 105 MET A N 1
ATOM 813 C CA . MET A 1 105 ? 8.101 -11.983 14.628 1.00 91.12 105 MET A CA 1
ATOM 814 C C . MET A 1 105 ? 9.219 -11.876 15.669 1.00 91.12 105 MET A C 1
ATOM 816 O O . MET A 1 105 ? 9.032 -12.271 16.809 1.00 91.12 105 MET A O 1
ATOM 820 N N . ARG A 1 106 ? 10.361 -11.278 15.300 1.00 91.69 106 ARG A N 1
ATOM 821 C CA . ARG A 1 106 ? 11.478 -11.047 16.230 1.00 91.69 106 ARG A CA 1
ATOM 822 C C . ARG A 1 106 ? 11.104 -10.169 17.420 1.00 91.69 106 ARG A C 1
ATOM 824 O O . ARG A 1 106 ? 11.606 -10.419 18.500 1.00 91.69 106 ARG A O 1
ATOM 831 N N . LYS A 1 107 ? 10.286 -9.133 17.208 1.00 89.19 107 LYS A N 1
ATOM 832 C CA . LYS A 1 107 ? 9.812 -8.269 18.297 1.00 89.19 107 LYS A CA 1
ATOM 833 C C . LYS A 1 107 ? 8.867 -9.029 19.219 1.00 89.19 107 LYS A C 1
ATOM 835 O O . LYS A 1 107 ? 9.135 -9.104 20.400 1.00 89.19 107 LYS A O 1
ATOM 840 N N . PHE A 1 108 ? 7.863 -9.692 18.647 1.00 91.00 108 PHE A N 1
ATOM 841 C CA . PHE A 1 108 ? 6.922 -10.507 19.416 1.00 91.00 108 PHE A CA 1
ATOM 842 C C . PHE A 1 108 ? 7.624 -11.574 20.269 1.00 91.00 108 PHE A C 1
ATOM 844 O O . PHE A 1 108 ? 7.291 -11.742 21.431 1.00 91.00 108 PHE A O 1
ATOM 851 N N . ALA A 1 109 ? 8.627 -12.259 19.710 1.00 88.75 109 ALA A N 1
ATOM 852 C CA . ALA A 1 109 ? 9.411 -13.259 20.432 1.00 88.75 109 ALA A CA 1
ATOM 853 C C . ALA A 1 109 ? 10.374 -12.675 21.485 1.00 88.75 109 ALA A C 1
ATOM 855 O O . ALA A 1 109 ? 10.924 -13.440 22.262 1.00 88.75 109 ALA A O 1
ATOM 856 N N . ALA A 1 110 ? 10.628 -11.364 21.471 1.00 85.81 110 ALA A N 1
ATOM 857 C CA . ALA A 1 110 ? 11.460 -10.671 22.457 1.00 85.81 110 ALA A CA 1
ATOM 858 C C . ALA A 1 110 ? 10.632 -9.976 23.554 1.00 85.81 110 ALA A C 1
ATOM 860 O O . ALA A 1 110 ? 11.209 -9.494 24.522 1.00 85.81 110 ALA A O 1
ATOM 861 N N . ASP A 1 111 ? 9.308 -9.900 23.383 1.00 79.69 111 ASP A N 1
ATOM 862 C CA . ASP A 1 111 ? 8.371 -9.286 24.330 1.00 79.69 111 ASP A CA 1
ATOM 863 C C . ASP A 1 111 ? 7.837 -10.306 25.372 1.00 79.69 111 ASP A C 1
ATOM 865 O O . ASP A 1 111 ? 6.983 -9.952 26.185 1.00 79.69 111 ASP A O 1
ATOM 869 N N . PHE A 1 112 ? 8.318 -11.557 25.342 1.00 67.94 112 PHE A N 1
ATOM 870 C CA . PHE A 1 112 ? 7.977 -12.658 26.255 1.00 67.94 112 PHE A CA 1
ATOM 871 C C . PHE A 1 112 ? 9.250 -13.187 26.920 1.00 67.94 112 PHE A C 1
ATOM 873 O O . PHE A 1 112 ? 9.204 -13.466 28.137 1.00 67.94 112 PHE A O 1
#